Protein AF-A0A5R8PI02-F1 (afdb_monomer_lite)

Foldseek 3Di:
DDQDDDPCLVVLVVQLVVLVVQLVVQAQDDDDDDDGDDRDPSNVVSVVSNQQSQLCLLVVLCVSCPPPPARDQVSCVSSVHHRVRSVVSNCCCPPNDPVSVCSRNNDCVVPDD

Organism: NCBI:txid135487

Sequence (113 aa):
MTFPVDPREPLVMKRIARARAAFDGSKPTYIGGGRRSDPSEAFQRAQDELHAAEQARNRLLVDLVGDADVVPLELAKRLGLTGRMAVHVIETARSGTRLMREHVLGSDSDSSP

Structure (mmCIF, N/CA/C/O backbone):
data_AF-A0A5R8PI02-F1
#
_entry.id   AF-A0A5R8PI02-F1
#
loop_
_atom_site.group_PDB
_atom_site.id
_atom_site.type_symbol
_atom_site.label_atom_id
_atom_site.label_alt_id
_atom_site.label_comp_id
_atom_site.label_asym_id
_atom_site.label_entity_id
_atom_site.label_seq_id
_atom_site.pdbx_PDB_ins_code
_atom_site.Cartn_x
_atom_site.Cartn_y
_atom_site.Cartn_z
_atom_site.occupancy
_atom_site.B_iso_or_equiv
_atom_site.auth_seq_id
_atom_site.auth_comp_id
_atom_site.auth_asym_id
_atom_site.auth_atom_id
_atom_site.pdbx_PDB_model_num
ATOM 1 N N . MET A 1 1 ? -14.984 -14.561 12.737 1.00 53.31 1 MET A N 1
ATOM 2 C CA . MET A 1 1 ? -15.566 -13.416 12.005 1.00 53.31 1 MET A CA 1
ATOM 3 C C . MET A 1 1 ? -14.892 -13.338 10.648 1.00 53.31 1 MET A C 1
ATOM 5 O O . MET A 1 1 ? -13.673 -13.229 10.609 1.00 53.31 1 MET A O 1
ATOM 9 N N . THR A 1 2 ? -15.646 -13.466 9.558 1.00 63.94 2 THR A N 1
ATOM 10 C CA . THR A 1 2 ? -15.115 -13.327 8.193 1.00 63.94 2 THR A CA 1
ATOM 11 C C . THR A 1 2 ? -15.197 -11.856 7.803 1.00 63.94 2 THR A C 1
ATOM 13 O O . THR A 1 2 ? -16.290 -11.298 7.793 1.00 63.94 2 THR A O 1
ATOM 16 N N . PHE A 1 3 ? -14.057 -11.219 7.527 1.00 71.19 3 PHE A N 1
ATOM 17 C CA . PHE A 1 3 ? -14.042 -9.841 7.036 1.00 71.19 3 PHE A CA 1
ATOM 18 C C . PHE A 1 3 ? -14.566 -9.817 5.593 1.00 71.19 3 PHE A C 1
ATOM 20 O O . PHE A 1 3 ? -14.072 -10.610 4.776 1.00 71.19 3 PHE A O 1
ATOM 27 N N . PRO A 1 4 ? -15.542 -8.951 5.261 1.00 82.62 4 PRO A N 1
ATOM 28 C CA . PRO A 1 4 ? -16.087 -8.879 3.911 1.00 82.62 4 PRO A CA 1
ATOM 29 C C . PRO A 1 4 ? -14.975 -8.567 2.905 1.00 82.62 4 PRO A C 1
ATOM 31 O O . PRO A 1 4 ? -13.965 -7.953 3.253 1.00 82.62 4 PRO A O 1
ATOM 34 N N . VAL A 1 5 ? -15.123 -9.062 1.678 1.00 85.81 5 VAL A N 1
ATOM 35 C CA . VAL A 1 5 ? -14.195 -8.754 0.582 1.00 85.81 5 VAL A CA 1
ATOM 36 C C . VAL A 1 5 ? -14.594 -7.404 0.006 1.00 85.81 5 VAL A C 1
ATOM 38 O O . VAL A 1 5 ? -15.721 -7.252 -0.463 1.00 85.81 5 VAL A O 1
ATOM 41 N N . ASP A 1 6 ? -13.685 -6.435 0.043 1.00 91.62 6 ASP A N 1
ATOM 42 C CA . ASP A 1 6 ? -13.915 -5.129 -0.571 1.00 91.62 6 ASP A CA 1
ATOM 43 C C . ASP A 1 6 ? -13.591 -5.191 -2.079 1.00 91.62 6 ASP A C 1
ATOM 45 O O . ASP A 1 6 ? -12.553 -5.739 -2.472 1.00 91.62 6 ASP A O 1
ATOM 49 N N . PRO A 1 7 ? -14.449 -4.642 -2.961 1.00 92.56 7 PRO A N 1
ATOM 50 C CA . PRO A 1 7 ? -14.236 -4.673 -4.411 1.00 92.56 7 PRO A CA 1
ATOM 51 C C . PRO A 1 7 ? -12.961 -3.944 -4.872 1.00 92.56 7 PRO A C 1
ATOM 53 O O . PRO A 1 7 ? -12.486 -4.183 -5.985 1.00 92.56 7 PRO A O 1
ATOM 56 N N . ARG A 1 8 ? -12.379 -3.076 -4.037 1.00 93.38 8 ARG A N 1
ATOM 57 C CA . ARG A 1 8 ? -11.115 -2.373 -4.296 1.00 93.38 8 ARG A CA 1
ATOM 58 C C . ARG A 1 8 ? -9.891 -3.272 -4.105 1.00 93.38 8 ARG A C 1
ATOM 60 O O . ARG A 1 8 ? -8.869 -3.015 -4.742 1.00 93.38 8 ARG A O 1
ATOM 67 N N . GLU A 1 9 ? -9.983 -4.336 -3.298 1.00 92.81 9 GLU A N 1
ATOM 68 C CA . GLU A 1 9 ? -8.880 -5.282 -3.048 1.00 92.81 9 GLU A CA 1
ATOM 69 C C . GLU A 1 9 ? -8.245 -5.813 -4.350 1.00 92.81 9 GLU A C 1
ATOM 71 O O . GLU A 1 9 ? -7.044 -5.607 -4.551 1.00 92.81 9 GLU A O 1
ATOM 76 N N . PRO A 1 10 ? -8.993 -6.427 -5.294 1.00 93.69 10 PRO A N 1
ATOM 77 C CA . PRO A 1 10 ? -8.401 -6.952 -6.525 1.00 93.69 10 PRO A CA 1
ATOM 78 C C . PRO A 1 10 ? -7.788 -5.865 -7.418 1.00 93.69 10 PRO A C 1
ATOM 80 O O . PRO A 1 10 ? -6.804 -6.131 -8.110 1.00 93.69 10 PRO A O 1
ATOM 83 N N . LEU A 1 11 ? -8.326 -4.641 -7.408 1.00 93.81 11 LEU A N 1
ATOM 84 C CA . LEU A 1 11 ? -7.805 -3.529 -8.212 1.00 93.81 11 LEU A CA 1
ATOM 85 C C . LEU A 1 11 ? -6.424 -3.090 -7.718 1.00 93.81 11 LEU A C 1
ATOM 87 O O . LEU A 1 11 ? -5.488 -2.950 -8.511 1.00 93.81 11 LEU A O 1
ATOM 91 N N . VAL A 1 12 ? -6.285 -2.930 -6.402 1.00 94.62 12 VAL A N 1
ATOM 92 C CA . VAL A 1 12 ? -5.015 -2.581 -5.761 1.00 94.62 12 VAL A CA 1
ATOM 93 C C . VAL A 1 12 ? -3.993 -3.698 -5.947 1.00 94.62 12 VAL A C 1
ATOM 95 O O . VAL A 1 12 ? -2.857 -3.434 -6.343 1.00 94.62 12 VAL A O 1
ATOM 98 N N . MET A 1 13 ? -4.395 -4.954 -5.749 1.00 96.00 13 MET A N 1
ATOM 99 C CA . MET A 1 13 ? -3.488 -6.090 -5.916 1.00 96.00 13 MET A CA 1
ATOM 100 C C . MET A 1 13 ? -3.028 -6.253 -7.367 1.00 96.00 13 MET A C 1
ATOM 102 O O . MET A 1 13 ? -1.849 -6.515 -7.611 1.00 96.00 13 MET A O 1
ATOM 106 N N . LYS A 1 14 ? -3.905 -6.005 -8.349 1.00 95.56 14 LYS A N 1
ATOM 107 C CA . LYS A 1 14 ? -3.525 -5.965 -9.768 1.00 95.56 14 LYS A CA 1
ATOM 108 C C . LYS A 1 14 ? -2.513 -4.852 -10.054 1.00 95.56 14 LYS A C 1
ATOM 110 O O . LYS A 1 14 ? -1.559 -5.077 -10.801 1.00 95.56 14 LYS A O 1
ATOM 115 N N . ARG A 1 15 ? -2.692 -3.667 -9.459 1.00 95.06 15 ARG A N 1
ATOM 116 C CA . ARG A 1 15 ? -1.745 -2.547 -9.590 1.00 95.06 15 ARG A CA 1
ATOM 117 C C . ARG A 1 15 ? -0.378 -2.900 -9.002 1.00 95.06 15 ARG A C 1
ATOM 119 O O . ARG A 1 15 ? 0.622 -2.698 -9.685 1.00 95.06 15 ARG A O 1
ATOM 126 N N . ILE A 1 16 ? -0.335 -3.486 -7.802 1.00 96.06 16 ILE A N 1
ATOM 127 C CA . ILE A 1 16 ? 0.911 -3.960 -7.177 1.00 96.06 16 ILE A CA 1
ATOM 128 C C . ILE A 1 16 ? 1.594 -5.003 -8.057 1.00 96.06 16 ILE A C 1
ATOM 130 O O . ILE A 1 16 ? 2.784 -4.881 -8.319 1.00 96.06 16 ILE A O 1
ATOM 134 N N . ALA A 1 17 ? 0.858 -6.003 -8.548 1.00 95.88 17 ALA A N 1
ATOM 135 C CA . ALA A 1 17 ? 1.429 -7.051 -9.391 1.00 95.88 17 ALA A CA 1
ATOM 136 C C . ALA A 1 17 ? 2.066 -6.478 -10.669 1.00 95.88 17 ALA A C 1
ATOM 138 O O . ALA A 1 17 ? 3.179 -6.858 -11.030 1.00 95.88 17 ALA A O 1
ATOM 139 N N . ARG A 1 18 ? 1.398 -5.515 -11.320 1.00 95.12 18 ARG A N 1
ATOM 140 C CA . ARG A 1 18 ? 1.936 -4.821 -12.496 1.00 95.12 18 ARG A CA 1
ATOM 141 C C . ARG A 1 18 ? 3.192 -4.014 -12.161 1.00 95.12 18 ARG A C 1
ATOM 143 O O . ARG A 1 18 ? 4.182 -4.135 -12.877 1.00 95.12 18 ARG A O 1
ATOM 150 N N . ALA A 1 19 ? 3.159 -3.218 -11.093 1.00 93.62 19 ALA A N 1
ATOM 151 C CA . ALA A 1 19 ? 4.293 -2.390 -10.686 1.00 93.62 19 ALA A CA 1
ATOM 152 C C . ALA A 1 19 ? 5.499 -3.246 -10.264 1.00 93.62 19 ALA A C 1
ATOM 154 O O . ALA A 1 19 ? 6.631 -2.959 -10.635 1.00 93.62 19 ALA A O 1
ATOM 155 N N . ARG A 1 20 ? 5.253 -4.365 -9.574 1.00 93.69 20 ARG A N 1
ATOM 156 C CA . ARG A 1 20 ? 6.269 -5.360 -9.210 1.00 93.69 20 ARG A CA 1
ATOM 157 C C . ARG A 1 20 ? 6.929 -5.960 -10.450 1.00 93.69 20 ARG A C 1
ATOM 159 O O . ARG A 1 20 ? 8.150 -6.006 -10.516 1.00 93.69 20 ARG A O 1
ATOM 166 N N . ALA A 1 21 ? 6.135 -6.365 -11.442 1.00 92.81 21 ALA A N 1
ATOM 167 C CA . ALA A 1 21 ? 6.652 -6.904 -12.697 1.00 92.81 21 ALA A CA 1
ATOM 168 C C . ALA A 1 21 ? 7.489 -5.871 -13.472 1.00 92.81 21 ALA A C 1
ATOM 170 O O . ALA A 1 21 ? 8.550 -6.212 -13.992 1.00 92.81 21 ALA A O 1
ATOM 171 N N . ALA A 1 22 ? 7.050 -4.608 -13.512 1.00 90.69 22 ALA A N 1
ATOM 172 C CA . ALA A 1 22 ? 7.814 -3.516 -14.115 1.00 90.69 22 ALA A CA 1
ATOM 173 C C . ALA A 1 22 ? 9.136 -3.269 -13.370 1.00 90.69 22 ALA A C 1
ATOM 175 O O . ALA A 1 22 ? 10.190 -3.185 -13.998 1.00 90.69 22 ALA A O 1
ATOM 176 N N . PHE A 1 23 ? 9.098 -3.231 -12.035 1.00 90.88 23 PHE A N 1
ATOM 177 C CA . PHE A 1 23 ? 10.284 -3.085 -11.195 1.00 90.88 23 PHE A CA 1
ATOM 178 C C . PHE A 1 23 ? 11.277 -4.223 -11.422 1.00 90.88 23 PHE A C 1
ATOM 180 O O . PHE A 1 23 ? 12.451 -3.972 -11.692 1.00 90.88 23 PHE A O 1
ATOM 187 N N . ASP A 1 24 ? 10.810 -5.470 -11.392 1.00 88.62 24 ASP A N 1
ATOM 188 C CA . ASP A 1 24 ? 11.649 -6.642 -11.626 1.00 88.62 24 ASP A CA 1
ATOM 189 C C . ASP A 1 24 ? 12.250 -6.648 -13.040 1.00 88.62 24 ASP A C 1
ATOM 191 O O . ASP A 1 24 ? 13.434 -6.947 -13.186 1.00 88.62 24 ASP A O 1
ATOM 195 N N . GLY A 1 25 ? 11.483 -6.249 -14.061 1.00 86.88 25 GLY A N 1
ATOM 196 C CA . GLY A 1 25 ? 11.967 -6.118 -15.439 1.00 86.88 25 GLY A CA 1
ATOM 197 C C . GLY A 1 25 ? 12.918 -4.938 -15.671 1.00 86.88 25 GLY A C 1
ATOM 198 O O . GLY A 1 25 ? 13.706 -4.965 -16.611 1.00 86.88 25 GLY A O 1
ATOM 199 N N . SER A 1 26 ? 12.877 -3.915 -14.814 1.00 84.44 26 SER A N 1
ATOM 200 C CA . SER A 1 26 ? 13.753 -2.737 -14.890 1.00 84.44 26 SER A CA 1
ATOM 201 C C . SER A 1 26 ? 15.109 -2.923 -14.199 1.00 84.44 26 SER A C 1
ATOM 203 O O . SER A 1 26 ? 15.978 -2.053 -14.298 1.00 84.44 26 SER A O 1
ATOM 205 N N . LYS A 1 27 ? 15.299 -4.034 -13.470 1.00 80.81 27 LYS A N 1
ATOM 206 C CA . LYS A 1 27 ? 16.538 -4.308 -12.735 1.00 80.81 27 LYS A CA 1
ATOM 207 C C . LYS A 1 27 ? 17.731 -4.352 -13.697 1.00 80.81 27 LYS A C 1
ATOM 209 O O . LYS A 1 27 ? 17.648 -5.019 -14.727 1.00 80.81 27 LYS A O 1
ATOM 214 N N . PRO A 1 28 ? 18.864 -3.710 -13.354 1.00 68.81 28 PRO A N 1
ATOM 215 C CA . PRO A 1 28 ? 20.069 -3.795 -14.167 1.00 68.81 28 PRO A CA 1
ATOM 216 C C . PRO A 1 28 ? 20.500 -5.257 -14.314 1.00 68.81 28 PRO A C 1
ATOM 218 O O . PRO A 1 28 ? 20.766 -5.937 -13.320 1.00 68.81 28 PRO A O 1
ATOM 221 N N . THR A 1 29 ? 20.579 -5.753 -15.544 1.00 66.38 29 THR A N 1
ATOM 222 C CA . THR A 1 29 ? 21.174 -7.060 -15.827 1.00 66.38 29 THR A CA 1
ATOM 223 C C . THR A 1 29 ? 22.691 -6.927 -15.811 1.00 66.38 29 THR A C 1
ATOM 225 O O . THR A 1 29 ? 23.251 -6.100 -16.528 1.00 66.38 29 THR A O 1
ATOM 228 N N . TYR A 1 30 ? 23.368 -7.742 -15.001 1.00 58.19 30 TYR A N 1
ATOM 229 C CA . TYR A 1 30 ? 24.828 -7.821 -15.006 1.00 58.19 30 TYR A CA 1
ATOM 230 C C . TYR A 1 30 ? 25.304 -8.399 -16.344 1.00 58.19 30 TYR A C 1
ATOM 232 O O . TYR A 1 30 ? 25.141 -9.590 -16.597 1.00 58.19 30 TYR A O 1
ATOM 240 N N . ILE A 1 31 ? 25.917 -7.572 -17.191 1.00 55.78 31 ILE A N 1
ATOM 241 C CA . ILE A 1 31 ? 26.641 -8.036 -18.377 1.00 55.78 31 ILE A CA 1
ATOM 242 C C . ILE A 1 31 ? 28.125 -8.074 -18.001 1.00 55.78 31 ILE A C 1
ATOM 244 O O . ILE A 1 31 ? 28.749 -7.031 -17.876 1.00 55.78 31 ILE A O 1
ATOM 248 N N . GLY A 1 32 ? 28.664 -9.274 -17.759 1.00 48.03 32 GLY A N 1
ATOM 249 C CA . GLY A 1 32 ? 30.107 -9.554 -17.706 1.00 48.03 32 GLY A CA 1
ATOM 250 C C . GLY A 1 32 ? 30.971 -8.678 -16.780 1.00 48.03 32 GLY A C 1
ATOM 251 O O . GLY A 1 32 ? 31.541 -7.683 -17.202 1.00 48.03 32 GLY A O 1
ATOM 252 N N . GLY A 1 33 ? 31.194 -9.126 -15.541 1.00 56.75 33 GLY A N 1
ATOM 253 C CA . GLY A 1 33 ? 32.475 -8.905 -14.850 1.00 56.75 33 GLY A CA 1
ATOM 254 C C . GLY A 1 33 ? 32.856 -7.501 -14.354 1.00 56.75 33 GLY A C 1
ATOM 255 O O . GLY A 1 33 ? 33.963 -7.362 -13.843 1.00 56.75 33 GLY A O 1
ATOM 256 N N . GLY A 1 34 ? 32.011 -6.468 -14.416 1.00 61.38 34 GLY A N 1
ATOM 257 C CA . GLY A 1 34 ? 32.395 -5.192 -13.801 1.00 61.38 34 GLY A CA 1
ATOM 258 C C . GLY A 1 34 ? 31.390 -4.057 -13.946 1.00 61.38 34 GLY A C 1
ATOM 259 O O . GLY A 1 34 ? 31.011 -3.701 -15.050 1.00 61.38 34 GLY A O 1
ATOM 260 N N . ARG A 1 35 ? 31.054 -3.454 -12.796 1.00 52.94 35 ARG A N 1
ATOM 261 C CA . ARG A 1 35 ? 30.152 -2.309 -12.556 1.00 52.94 35 ARG A CA 1
ATOM 262 C C . ARG A 1 35 ? 28.663 -2.538 -12.852 1.00 52.94 35 ARG A C 1
ATOM 264 O O . ARG A 1 35 ? 28.229 -2.729 -13.980 1.00 52.94 35 ARG A O 1
ATOM 271 N N . ARG A 1 36 ? 27.869 -2.426 -11.779 1.00 55.38 36 ARG A N 1
ATOM 272 C CA . ARG A 1 36 ? 26.422 -2.193 -11.835 1.00 55.38 36 ARG A CA 1
ATOM 273 C C . ARG A 1 36 ? 26.212 -0.878 -12.590 1.00 55.38 36 ARG A C 1
ATOM 275 O O . ARG A 1 36 ? 26.801 0.126 -12.200 1.00 55.38 36 ARG A O 1
ATOM 282 N N . SER A 1 37 ? 25.432 -0.894 -13.667 1.00 56.34 37 SER A N 1
ATOM 283 C CA . SER A 1 37 ? 24.947 0.339 -14.292 1.00 56.34 37 SER A CA 1
ATOM 284 C C . SER A 1 37 ? 24.227 1.159 -13.220 1.00 56.34 37 SER A C 1
ATOM 286 O O . SER A 1 37 ? 23.492 0.566 -12.420 1.00 56.34 37 SER A O 1
ATOM 288 N N . ASP A 1 38 ? 24.435 2.478 -13.178 1.00 59.69 38 ASP A N 1
ATOM 289 C CA . ASP A 1 38 ? 23.620 3.348 -12.324 1.00 59.69 38 ASP A CA 1
ATOM 290 C C . ASP A 1 38 ? 22.133 3.030 -12.548 1.00 59.69 38 ASP A C 1
ATOM 292 O O . ASP A 1 38 ? 21.758 2.664 -13.673 1.00 59.69 38 ASP A O 1
ATOM 296 N N . PRO A 1 39 ? 21.290 3.076 -11.496 1.00 62.22 39 PRO A N 1
ATOM 297 C CA . PRO A 1 39 ? 19.872 2.800 -11.653 1.00 62.22 39 PRO A CA 1
ATOM 298 C C . PRO A 1 39 ? 19.329 3.693 -12.766 1.00 62.22 39 PRO A C 1
ATOM 300 O O . PRO A 1 39 ? 19.389 4.918 -12.685 1.00 62.22 39 PRO A O 1
ATOM 303 N N . SER A 1 40 ? 18.865 3.064 -13.846 1.00 75.25 40 SER A N 1
ATOM 304 C CA . SER A 1 40 ? 18.335 3.794 -14.989 1.00 75.25 40 SER A CA 1
ATOM 305 C C . SER A 1 40 ? 17.113 4.600 -14.548 1.00 75.25 40 SER A C 1
ATOM 307 O O . SER A 1 40 ? 16.405 4.217 -13.615 1.00 75.25 40 SER A O 1
ATOM 309 N N . GLU A 1 41 ? 16.794 5.681 -15.256 1.00 83.44 41 GLU A N 1
ATOM 310 C CA . GLU A 1 41 ? 15.541 6.417 -15.030 1.00 83.44 41 GLU A CA 1
ATOM 311 C C . GLU A 1 41 ? 14.305 5.501 -15.118 1.00 83.44 41 GLU A C 1
ATOM 313 O O . GLU A 1 41 ? 13.264 5.786 -14.5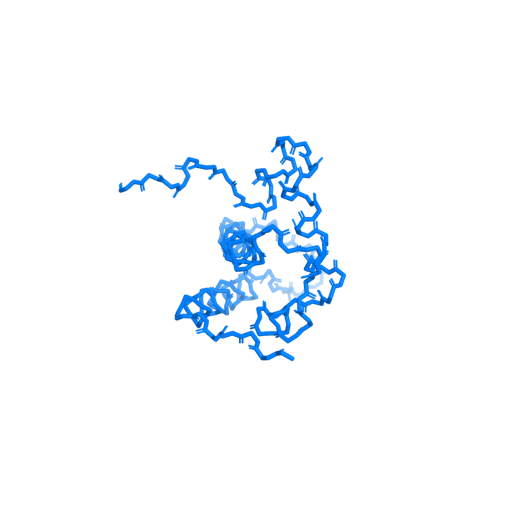32 1.00 83.44 41 GLU A O 1
ATOM 318 N N . ALA A 1 42 ? 1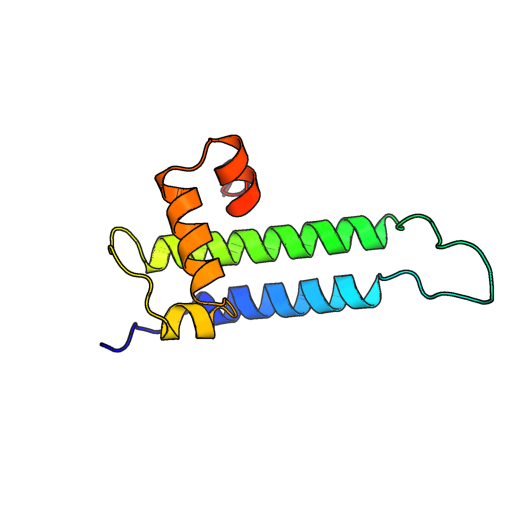4.393 4.390 -15.857 1.00 83.69 42 ALA A N 1
ATOM 319 C CA . ALA A 1 42 ? 13.349 3.370 -15.899 1.00 83.69 42 ALA A CA 1
ATOM 320 C C . ALA A 1 42 ? 13.252 2.575 -14.585 1.00 83.69 42 ALA A C 1
ATOM 322 O O . ALA A 1 42 ? 12.144 2.310 -14.127 1.00 83.69 42 ALA A O 1
ATOM 323 N N . PHE A 1 43 ? 14.385 2.235 -13.961 1.00 87.50 43 PHE A N 1
ATOM 324 C CA . PHE A 1 43 ? 14.415 1.574 -12.655 1.00 87.50 43 PHE A CA 1
ATOM 325 C C . PHE A 1 43 ? 13.862 2.475 -11.552 1.00 87.50 43 PHE A C 1
ATOM 327 O O . PHE A 1 43 ? 13.017 2.031 -10.778 1.00 87.50 43 PHE A O 1
ATOM 334 N N . GLN A 1 44 ? 14.285 3.744 -11.514 1.00 88.81 44 GLN A N 1
ATOM 335 C CA . GLN A 1 44 ? 13.783 4.697 -10.523 1.00 88.81 44 GLN A CA 1
ATOM 336 C C . GLN A 1 44 ? 12.267 4.881 -10.658 1.00 88.81 44 GLN A C 1
ATOM 338 O O . GLN A 1 44 ? 11.543 4.715 -9.682 1.00 88.81 44 GLN A O 1
ATOM 343 N N . ARG A 1 45 ? 11.765 5.096 -11.882 1.00 88.88 45 ARG A N 1
ATOM 344 C CA . ARG A 1 45 ? 10.317 5.194 -12.130 1.00 88.88 45 ARG A CA 1
ATOM 345 C C . ARG A 1 45 ? 9.562 3.942 -11.696 1.00 88.88 45 ARG A C 1
ATOM 347 O O . ARG A 1 45 ? 8.530 4.051 -11.045 1.00 88.88 45 ARG A O 1
ATOM 354 N N . ALA A 1 46 ? 10.073 2.754 -12.015 1.00 92.06 46 ALA A N 1
ATOM 355 C CA . ALA A 1 46 ? 9.422 1.509 -11.622 1.00 92.06 46 ALA A CA 1
ATOM 356 C C . ALA A 1 46 ? 9.438 1.293 -10.096 1.00 92.06 46 ALA A C 1
ATOM 358 O O . ALA A 1 46 ? 8.490 0.737 -9.538 1.00 92.06 46 ALA A O 1
ATOM 359 N N . GLN A 1 47 ? 10.492 1.749 -9.412 1.00 92.94 47 GLN A N 1
ATOM 360 C CA . GLN A 1 47 ? 10.568 1.752 -7.953 1.00 92.94 47 GLN A CA 1
ATOM 361 C C . GLN A 1 47 ? 9.521 2.693 -7.344 1.00 92.94 47 GLN A C 1
ATOM 363 O O . GLN A 1 47 ? 8.803 2.287 -6.429 1.00 92.94 47 GLN A O 1
ATOM 368 N N . ASP A 1 48 ? 9.398 3.909 -7.876 1.00 93.75 48 ASP A N 1
ATOM 369 C CA . ASP A 1 48 ? 8.430 4.905 -7.412 1.00 93.75 48 ASP A CA 1
ATOM 370 C C . ASP A 1 48 ? 6.986 4.429 -7.652 1.00 93.75 48 ASP A C 1
ATOM 372 O O . ASP A 1 48 ? 6.136 4.521 -6.765 1.00 93.75 48 ASP A O 1
ATOM 376 N N . GLU A 1 49 ? 6.709 3.823 -8.812 1.00 94.19 49 GLU A N 1
ATOM 377 C CA . GLU A 1 49 ? 5.406 3.225 -9.130 1.00 94.19 49 GLU A CA 1
ATOM 378 C C . GLU A 1 49 ? 5.037 2.075 -8.184 1.00 94.19 49 GLU A C 1
ATOM 380 O O . GLU A 1 49 ? 3.880 1.964 -7.761 1.00 94.19 49 GLU A O 1
ATOM 385 N N . LEU A 1 50 ? 6.005 1.216 -7.846 1.00 96.06 50 LEU A N 1
ATOM 386 C CA . LEU A 1 50 ? 5.802 0.137 -6.883 1.00 96.06 50 LEU A CA 1
ATOM 387 C C . LEU A 1 50 ? 5.507 0.702 -5.494 1.00 96.06 50 LEU A C 1
ATOM 389 O O . LEU A 1 50 ? 4.547 0.267 -4.857 1.00 96.06 50 LEU A O 1
ATOM 393 N N . HIS A 1 51 ? 6.269 1.704 -5.059 1.00 95.94 51 HIS A N 1
ATOM 394 C CA . HIS A 1 51 ? 6.053 2.354 -3.773 1.00 95.94 51 HIS A CA 1
ATOM 395 C C . HIS A 1 51 ? 4.667 3.014 -3.694 1.00 95.94 51 HIS A C 1
ATOM 397 O O . HIS A 1 51 ? 3.928 2.784 -2.737 1.00 95.94 51 HIS A O 1
ATOM 403 N N . ALA A 1 52 ? 4.245 3.731 -4.739 1.00 95.25 52 ALA A N 1
ATOM 404 C CA . ALA A 1 52 ? 2.910 4.326 -4.819 1.00 95.25 52 ALA A CA 1
ATOM 405 C C . ALA A 1 52 ? 1.786 3.269 -4.801 1.00 95.25 52 ALA A C 1
ATOM 407 O O . ALA A 1 52 ? 0.724 3.474 -4.204 1.00 95.25 52 ALA A O 1
ATOM 408 N N . ALA A 1 53 ? 1.996 2.110 -5.436 1.00 95.81 53 ALA A N 1
ATOM 409 C CA . ALA A 1 53 ? 1.042 1.003 -5.385 1.00 95.81 53 ALA A CA 1
ATOM 410 C C . ALA A 1 53 ? 0.937 0.392 -3.974 1.00 95.81 53 ALA A C 1
ATOM 412 O O . ALA A 1 53 ? -0.162 0.060 -3.522 1.00 95.81 53 ALA A O 1
ATOM 413 N N . GLU A 1 54 ? 2.057 0.274 -3.258 1.00 96.94 54 GLU A N 1
ATOM 414 C CA . GLU A 1 54 ? 2.082 -0.183 -1.866 1.00 96.94 54 GLU A CA 1
ATOM 415 C C . GLU A 1 54 ? 1.411 0.815 -0.916 1.00 96.94 54 GLU A C 1
ATOM 417 O O . GLU A 1 54 ? 0.635 0.394 -0.058 1.00 96.94 54 GLU A O 1
ATOM 422 N N . GLN A 1 55 ? 1.628 2.119 -1.106 1.00 97.44 55 GLN A N 1
ATOM 423 C CA . GLN A 1 55 ? 0.928 3.177 -0.371 1.00 97.44 55 GLN A CA 1
ATOM 424 C C . GLN A 1 55 ? -0.591 3.088 -0.575 1.00 97.44 55 GLN A C 1
ATOM 426 O O . GLN A 1 55 ? -1.349 3.132 0.393 1.00 97.44 55 GLN A O 1
ATOM 431 N N . ALA A 1 56 ? -1.056 2.859 -1.810 1.00 96.56 56 ALA A N 1
ATOM 432 C CA . ALA A 1 56 ? -2.479 2.668 -2.095 1.00 96.56 56 ALA A CA 1
ATOM 433 C C . ALA A 1 56 ? -3.078 1.451 -1.364 1.00 96.56 56 ALA A C 1
ATOM 435 O O . ALA A 1 56 ? -4.188 1.533 -0.837 1.00 96.56 56 ALA A O 1
ATOM 436 N N . ARG A 1 57 ? -2.338 0.337 -1.274 1.00 97.25 57 ARG A N 1
ATOM 437 C CA . ARG A 1 57 ? -2.732 -0.819 -0.448 1.00 97.25 57 ARG A CA 1
ATOM 438 C C . ARG A 1 57 ? -2.766 -0.483 1.031 1.00 97.25 57 ARG A C 1
ATOM 440 O O . ARG A 1 57 ? -3.689 -0.907 1.719 1.00 97.25 57 ARG A O 1
ATOM 447 N N . ASN A 1 58 ? -1.775 0.245 1.524 1.00 97.38 58 ASN A N 1
ATOM 448 C CA . ASN A 1 58 ? -1.709 0.619 2.929 1.00 97.38 58 ASN A CA 1
ATOM 449 C C . ASN A 1 58 ? -2.890 1.526 3.312 1.00 97.38 58 ASN A C 1
ATOM 451 O O . ASN A 1 58 ? -3.506 1.293 4.347 1.00 97.38 58 ASN A O 1
ATOM 455 N N . ARG A 1 59 ? -3.278 2.474 2.446 1.00 96.25 59 ARG A N 1
ATOM 456 C CA . ARG A 1 59 ? -4.506 3.271 2.609 1.00 96.25 59 ARG A CA 1
ATOM 457 C C . ARG A 1 59 ? -5.757 2.397 2.648 1.00 96.25 59 ARG A C 1
ATOM 459 O O . ARG A 1 59 ? -6.539 2.514 3.578 1.00 96.25 59 ARG A O 1
ATOM 466 N N . LEU A 1 60 ? -5.898 1.452 1.712 1.00 95.62 60 LEU A N 1
ATOM 467 C CA . LEU A 1 60 ? -7.030 0.517 1.720 1.00 95.62 60 LEU A CA 1
ATOM 468 C C . LEU A 1 60 ? -7.084 -0.317 3.011 1.00 95.62 60 LEU A C 1
ATOM 470 O O . LEU A 1 60 ? -8.163 -0.545 3.545 1.00 95.62 60 LEU A O 1
ATOM 474 N N . LEU A 1 61 ? -5.937 -0.762 3.534 1.00 95.81 61 LEU A N 1
ATOM 475 C CA . LEU A 1 61 ? -5.891 -1.458 4.821 1.00 95.81 61 LEU A CA 1
ATOM 476 C C . LEU A 1 61 ? -6.419 -0.564 5.952 1.00 95.81 61 LEU A C 1
ATOM 478 O O . LEU A 1 61 ? -7.225 -1.034 6.751 1.00 95.81 61 LEU A O 1
ATOM 482 N N . VAL A 1 62 ? -5.973 0.693 6.019 1.00 95.50 62 VAL A N 1
ATOM 483 C CA . VAL A 1 62 ? -6.430 1.662 7.029 1.00 95.50 62 VAL A CA 1
ATOM 484 C C . VAL A 1 62 ? -7.935 1.896 6.909 1.00 95.50 62 VAL A C 1
ATOM 486 O O . VAL A 1 62 ? -8.628 1.783 7.915 1.00 95.50 62 VAL A O 1
ATOM 489 N N . ASP A 1 63 ? -8.449 2.119 5.698 1.00 94.44 63 ASP A N 1
ATOM 490 C CA . ASP A 1 63 ? -9.883 2.302 5.439 1.00 94.44 63 ASP A CA 1
ATOM 491 C C . ASP A 1 63 ? -10.718 1.105 5.917 1.00 94.44 63 ASP A C 1
ATOM 493 O O . ASP A 1 63 ? -11.792 1.276 6.488 1.00 94.44 63 ASP A O 1
ATOM 497 N N . LEU A 1 64 ? -10.243 -0.118 5.656 1.00 93.75 64 LEU A N 1
ATOM 498 C CA . LEU A 1 64 ? -10.972 -1.347 5.979 1.00 93.75 64 LEU A CA 1
ATOM 499 C C . LEU A 1 64 ? -10.921 -1.700 7.464 1.00 93.75 64 LEU A C 1
ATOM 501 O O . LEU A 1 64 ? -11.884 -2.252 7.991 1.00 93.75 64 LEU A O 1
ATOM 505 N N . VAL A 1 65 ? -9.799 -1.428 8.130 1.00 93.06 65 VAL A N 1
ATOM 506 C CA . VAL A 1 65 ? -9.649 -1.658 9.573 1.00 93.06 65 VAL A CA 1
ATOM 507 C C . VAL A 1 65 ? -10.371 -0.568 10.369 1.00 93.06 65 VAL A C 1
ATOM 509 O O . VAL A 1 65 ? -10.970 -0.867 11.402 1.00 93.0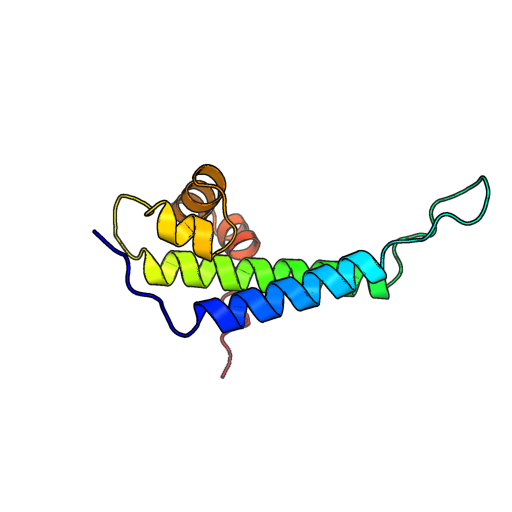6 65 VAL A O 1
ATOM 512 N N . GLY A 1 66 ? -10.327 0.680 9.895 1.00 90.12 66 GLY A N 1
ATOM 513 C CA . GLY A 1 66 ? -10.874 1.841 10.587 1.00 90.12 66 GLY A CA 1
ATOM 514 C C . GLY A 1 66 ? -10.345 1.956 12.020 1.00 90.12 66 GLY A C 1
ATOM 515 O O . GLY A 1 66 ? -9.140 1.848 12.286 1.00 90.12 66 GLY A O 1
ATOM 516 N N . ASP A 1 67 ? -11.272 2.113 12.960 1.00 87.06 67 ASP A N 1
ATOM 517 C CA . ASP A 1 67 ? -10.978 2.263 14.388 1.00 87.06 67 ASP A CA 1
ATOM 518 C C . ASP A 1 67 ? -10.825 0.928 15.132 1.00 87.06 67 ASP A C 1
ATOM 520 O O . ASP A 1 67 ? -10.649 0.917 16.346 1.00 87.06 67 ASP A O 1
ATOM 524 N N . ALA A 1 68 ? -10.872 -0.216 14.440 1.00 85.31 68 ALA A N 1
ATOM 525 C CA . ALA A 1 68 ? -10.760 -1.511 15.104 1.00 85.31 68 ALA A CA 1
ATOM 526 C C . ALA A 1 68 ? -9.396 -1.679 15.798 1.00 85.31 68 ALA A C 1
ATOM 528 O O . ALA A 1 68 ? -8.344 -1.402 15.220 1.00 85.31 68 ALA A O 1
ATOM 529 N N . ASP A 1 69 ? -9.390 -2.202 17.024 1.00 80.12 69 ASP A N 1
ATOM 530 C CA . ASP A 1 69 ? -8.156 -2.397 17.802 1.00 80.12 69 ASP A CA 1
ATOM 531 C C . ASP A 1 69 ? -7.231 -3.478 17.227 1.00 80.12 69 ASP A C 1
ATOM 533 O O . ASP A 1 69 ? -6.040 -3.518 17.529 1.00 80.12 69 ASP A O 1
ATOM 537 N N . VAL A 1 70 ? -7.770 -4.366 16.389 1.00 86.81 70 VAL A N 1
ATOM 538 C CA . VAL A 1 70 ? -7.058 -5.528 15.858 1.00 86.81 70 VAL A CA 1
ATOM 539 C C . VAL A 1 70 ? -7.145 -5.593 14.343 1.00 86.81 70 VAL A C 1
ATOM 541 O O . VAL A 1 70 ? -8.205 -5.394 13.752 1.00 86.81 70 VAL A O 1
ATOM 544 N N . VAL A 1 71 ? -6.027 -5.951 13.709 1.00 88.81 71 VAL A N 1
ATOM 545 C CA . VAL A 1 71 ? -5.985 -6.226 12.272 1.00 88.81 71 VAL A CA 1
ATOM 546 C C . VAL A 1 71 ? -6.303 -7.704 12.025 1.00 88.81 71 VAL A C 1
ATOM 548 O O . VAL A 1 71 ? -5.547 -8.572 12.472 1.00 88.81 71 VAL A O 1
ATOM 551 N N . PRO A 1 72 ? -7.379 -8.033 11.291 1.00 90.62 72 PRO A N 1
ATOM 552 C CA . PRO A 1 72 ? -7.694 -9.415 10.952 1.00 90.62 72 PRO A CA 1
ATOM 553 C C . PRO A 1 72 ? -6.600 -10.034 10.077 1.00 90.62 72 PRO A C 1
ATOM 555 O O . PRO A 1 72 ? -6.250 -9.498 9.024 1.00 90.62 72 PRO A O 1
ATOM 558 N N . LEU A 1 73 ? -6.105 -11.212 10.465 1.00 90.94 73 LEU A N 1
ATOM 559 C CA . LEU A 1 73 ? -5.046 -11.903 9.722 1.00 90.94 73 LEU A CA 1
ATOM 560 C C . LEU A 1 73 ? -5.455 -12.232 8.278 1.00 90.94 73 LEU A C 1
ATOM 562 O O . LEU A 1 73 ? -4.638 -12.121 7.368 1.00 90.94 73 LEU A O 1
ATOM 566 N N . GLU A 1 74 ? -6.712 -12.616 8.059 1.00 91.38 74 GLU A N 1
ATOM 567 C CA . GLU A 1 74 ? -7.211 -12.929 6.716 1.00 91.38 74 GLU A CA 1
ATOM 568 C C . GLU A 1 74 ? -7.222 -11.695 5.808 1.00 91.38 74 GLU A C 1
ATOM 570 O O . GLU A 1 74 ? -6.822 -11.794 4.652 1.00 91.38 74 GLU A O 1
ATOM 575 N N . LEU A 1 75 ? -7.568 -10.516 6.338 1.00 92.81 75 LEU A N 1
ATOM 576 C CA . LEU A 1 75 ? -7.481 -9.261 5.587 1.00 92.81 75 LEU A CA 1
ATOM 577 C C . LEU A 1 75 ? -6.027 -8.951 5.201 1.00 92.81 75 LEU A C 1
ATOM 579 O O . LEU A 1 75 ? -5.742 -8.672 4.037 1.00 92.81 75 LEU A O 1
ATOM 583 N N . ALA A 1 76 ? -5.095 -9.070 6.153 1.00 94.06 76 ALA A N 1
ATOM 584 C CA . ALA A 1 76 ? -3.672 -8.869 5.882 1.00 94.06 76 ALA A CA 1
ATOM 585 C C . ALA A 1 76 ? -3.167 -9.815 4.777 1.00 94.06 76 ALA A C 1
ATOM 587 O O . ALA A 1 76 ? -2.512 -9.367 3.836 1.00 94.06 76 ALA A O 1
ATOM 588 N N . LYS A 1 77 ? -3.537 -11.102 4.832 1.00 94.38 77 LYS A N 1
ATOM 589 C CA . LYS A 1 77 ? -3.175 -12.093 3.807 1.00 94.38 77 LYS A CA 1
ATOM 590 C C . LYS A 1 77 ? -3.719 -11.737 2.424 1.00 94.38 77 LYS A C 1
ATOM 592 O O . LYS A 1 77 ? -2.963 -11.820 1.460 1.00 94.38 77 LYS A O 1
ATOM 597 N N . ARG A 1 78 ? -4.989 -11.324 2.309 1.00 94.19 78 ARG A N 1
ATOM 598 C CA . ARG A 1 78 ? -5.584 -10.923 1.016 1.00 94.19 78 ARG A CA 1
ATOM 599 C C . ARG A 1 78 ? -4.857 -9.733 0.392 1.00 94.19 78 ARG A C 1
ATOM 601 O O . ARG A 1 78 ? -4.660 -9.703 -0.819 1.00 94.19 78 ARG A O 1
ATOM 608 N N . LEU A 1 79 ? -4.381 -8.807 1.223 1.00 95.19 79 LEU A N 1
ATOM 609 C CA . LEU A 1 79 ? -3.567 -7.668 0.797 1.00 95.19 79 LEU A CA 1
ATOM 610 C C . LEU A 1 79 ? -2.073 -8.010 0.613 1.00 95.19 79 LEU A C 1
ATOM 612 O O . LEU A 1 79 ? -1.264 -7.127 0.331 1.00 95.19 79 LEU A O 1
ATOM 616 N N . GLY A 1 80 ? -1.670 -9.276 0.760 1.00 94.81 80 GLY A N 1
ATOM 617 C CA . GLY A 1 80 ? -0.275 -9.698 0.607 1.00 94.81 80 GLY A CA 1
ATOM 618 C C . GLY A 1 80 ? 0.656 -9.169 1.705 1.00 94.81 80 GLY A C 1
ATOM 619 O O . GLY A 1 80 ? 1.850 -8.986 1.468 1.00 94.81 80 GLY A O 1
ATOM 620 N N . LEU A 1 81 ? 0.118 -8.893 2.893 1.00 95.81 81 LEU A N 1
ATOM 621 C CA . LEU A 1 81 ? 0.846 -8.407 4.059 1.00 95.8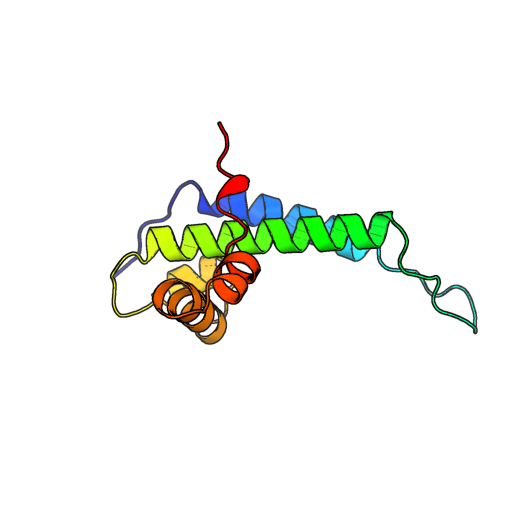1 81 LEU A CA 1
ATOM 622 C C . LEU A 1 81 ? 1.046 -9.523 5.083 1.00 95.81 81 LEU A C 1
ATOM 624 O O . LEU A 1 81 ? 0.171 -10.355 5.325 1.00 95.81 81 LEU A O 1
ATOM 628 N N . THR A 1 82 ? 2.192 -9.496 5.761 1.00 95.31 82 THR A N 1
ATOM 629 C CA . THR A 1 82 ? 2.331 -10.234 7.022 1.00 95.31 82 THR A CA 1
ATOM 630 C C . THR A 1 82 ? 1.557 -9.513 8.126 1.00 95.31 82 THR A C 1
ATOM 632 O O . THR A 1 82 ? 1.370 -8.296 8.060 1.00 95.31 82 THR A O 1
ATOM 635 N N . GLY A 1 83 ? 1.161 -10.230 9.183 1.00 92.62 83 GLY A N 1
ATOM 636 C CA . GLY A 1 83 ? 0.493 -9.605 10.333 1.00 92.62 83 GLY A CA 1
ATOM 637 C C . GLY A 1 83 ? 1.307 -8.451 10.932 1.00 92.62 83 GLY A C 1
ATOM 638 O O . GLY A 1 83 ? 0.761 -7.386 11.193 1.00 92.62 83 GLY A O 1
ATOM 639 N N . ARG A 1 84 ? 2.635 -8.613 11.040 1.00 94.50 84 ARG A N 1
ATOM 640 C CA . ARG A 1 84 ? 3.543 -7.555 11.514 1.00 94.50 84 ARG A CA 1
ATOM 641 C C . ARG A 1 84 ? 3.516 -6.319 10.615 1.00 94.50 84 ARG A C 1
ATOM 643 O O . ARG A 1 84 ? 3.462 -5.208 11.124 1.00 94.50 84 ARG A O 1
ATOM 650 N N . MET A 1 85 ? 3.561 -6.505 9.295 1.00 95.88 85 MET A N 1
ATOM 651 C CA . MET A 1 85 ? 3.505 -5.378 8.358 1.00 95.88 85 MET A CA 1
ATOM 652 C C . MET A 1 85 ? 2.171 -4.641 8.459 1.00 95.88 85 MET A C 1
ATOM 654 O O . MET A 1 85 ? 2.154 -3.417 8.464 1.00 95.88 85 MET A O 1
ATOM 658 N N . ALA A 1 86 ? 1.067 -5.381 8.564 1.00 95.94 86 ALA A N 1
ATOM 659 C CA . ALA A 1 86 ? -0.257 -4.786 8.652 1.00 95.94 86 ALA A CA 1
ATOM 660 C C . ALA A 1 86 ? -0.429 -3.975 9.950 1.00 95.94 86 ALA A C 1
ATOM 662 O O . ALA A 1 86 ? -0.897 -2.842 9.897 1.00 95.94 86 ALA A O 1
ATOM 663 N N . VAL A 1 87 ? 0.036 -4.501 11.090 1.00 94.81 87 VAL A N 1
ATOM 664 C CA . VAL A 1 87 ? 0.073 -3.760 12.364 1.00 94.81 87 VAL A CA 1
ATOM 665 C C . VAL A 1 87 ? 0.922 -2.497 12.237 1.00 94.81 87 VAL A C 1
ATOM 667 O O . VAL A 1 87 ? 0.449 -1.419 12.571 1.00 94.81 87 VAL A O 1
ATOM 670 N N . HIS A 1 88 ? 2.128 -2.600 11.675 1.00 95.50 88 HIS A N 1
ATOM 671 C CA . HIS A 1 88 ? 3.018 -1.449 11.518 1.00 95.50 88 HIS A CA 1
ATOM 672 C C . HIS A 1 88 ? 2.406 -0.325 10.665 1.00 95.50 88 HIS A C 1
ATOM 674 O O . HIS A 1 88 ? 2.572 0.855 10.978 1.00 95.50 88 HIS A O 1
ATOM 680 N N . VAL A 1 89 ? 1.672 -0.676 9.603 1.00 96.25 89 VAL A N 1
ATOM 681 C CA . VAL A 1 89 ? 0.931 0.296 8.785 1.00 96.25 89 VAL A CA 1
ATOM 682 C C . VAL A 1 89 ? -0.148 0.998 9.614 1.00 96.25 89 VAL A C 1
ATOM 684 O O . VAL A 1 89 ? -0.216 2.225 9.586 1.00 96.25 89 VAL A O 1
ATOM 687 N N . ILE A 1 90 ? -0.952 0.250 10.377 1.00 96.12 90 ILE A N 1
ATOM 688 C CA . ILE A 1 90 ? -2.014 0.822 11.221 1.00 96.12 90 ILE A CA 1
ATOM 689 C C . ILE A 1 90 ? -1.438 1.707 12.333 1.00 96.12 90 ILE A C 1
ATOM 691 O O . ILE A 1 90 ? -1.922 2.817 12.547 1.00 96.12 90 ILE A O 1
ATOM 695 N N . GLU A 1 91 ? -0.378 1.267 13.008 1.00 94.88 91 GLU A N 1
ATOM 696 C CA . GLU A 1 91 ? 0.317 2.066 14.023 1.00 94.88 91 GLU A CA 1
ATOM 697 C C . GLU A 1 91 ? 0.873 3.358 13.423 1.00 94.88 91 GLU A C 1
ATOM 699 O O . GLU A 1 91 ? 0.688 4.441 13.978 1.00 94.88 91 GLU A O 1
ATOM 704 N N . THR A 1 92 ? 1.495 3.270 12.244 1.00 95.62 92 THR A N 1
ATOM 705 C CA . THR A 1 92 ? 2.012 4.454 11.554 1.00 95.62 92 THR A CA 1
ATOM 706 C C . THR A 1 92 ? 0.881 5.411 11.185 1.00 95.62 92 THR A C 1
ATOM 708 O O . THR A 1 92 ? 1.024 6.615 11.383 1.00 95.62 92 THR A O 1
ATOM 711 N N . ALA A 1 93 ? -0.261 4.906 10.715 1.00 94.50 93 ALA A N 1
ATOM 712 C CA . ALA A 1 93 ? -1.421 5.733 10.395 1.00 94.50 93 ALA A CA 1
ATOM 713 C C . ALA A 1 93 ? -1.979 6.480 11.621 1.00 94.50 93 ALA A C 1
ATOM 715 O O . ALA A 1 93 ? -2.359 7.646 11.502 1.00 94.50 93 ALA A O 1
ATOM 716 N N . ARG A 1 94 ? -1.989 5.834 12.796 1.00 93.50 94 ARG A N 1
ATOM 717 C CA . ARG A 1 94 ? -2.560 6.381 14.039 1.00 93.50 94 ARG A CA 1
ATOM 718 C C . ARG A 1 94 ? -1.625 7.332 14.777 1.00 93.50 94 ARG A C 1
ATOM 720 O O . ARG A 1 94 ? -2.055 8.395 15.212 1.00 93.50 94 ARG A O 1
ATOM 727 N N . SER A 1 95 ? -0.362 6.950 14.943 1.00 94.19 95 SER A N 1
ATOM 728 C CA . SER A 1 95 ? 0.585 7.651 15.822 1.00 94.19 95 SER A CA 1
ATOM 729 C C . SER A 1 95 ? 1.885 8.060 15.135 1.00 94.19 95 SER A C 1
ATOM 731 O O . SER A 1 95 ? 2.766 8.630 15.778 1.00 94.19 95 SER A O 1
ATOM 733 N N . GLY A 1 96 ? 2.042 7.768 13.844 1.00 92.38 96 GLY A N 1
ATOM 734 C CA . GLY A 1 96 ? 3.222 8.159 13.086 1.00 92.38 96 GLY A CA 1
ATOM 735 C C . GLY A 1 96 ? 3.343 9.675 12.946 1.00 92.38 96 GLY A C 1
ATOM 736 O O . GLY A 1 96 ? 2.354 10.410 12.855 1.00 92.38 96 GLY A O 1
ATOM 737 N N . THR A 1 97 ? 4.585 10.156 12.866 1.00 95.94 97 THR A N 1
ATOM 738 C CA . THR A 1 97 ? 4.839 11.551 12.489 1.00 95.94 97 THR A CA 1
ATOM 739 C C . THR A 1 97 ? 4.251 11.833 11.106 1.00 95.94 97 THR A C 1
ATOM 741 O O . THR A 1 97 ? 4.032 10.920 10.308 1.00 95.94 97 THR A O 1
ATOM 744 N N . ARG A 1 98 ? 4.006 13.107 10.789 1.00 93.69 98 ARG A N 1
ATOM 745 C CA . ARG A 1 98 ? 3.492 13.503 9.469 1.00 93.69 98 ARG A CA 1
ATOM 746 C C . ARG A 1 98 ? 4.323 12.911 8.321 1.00 93.69 98 ARG A C 1
ATOM 748 O O . ARG A 1 98 ? 3.750 12.287 7.440 1.00 93.69 98 ARG A O 1
ATOM 755 N N . LEU A 1 99 ? 5.651 13.022 8.394 1.00 93.81 99 LEU A N 1
ATOM 756 C CA . LEU A 1 99 ? 6.559 12.492 7.370 1.00 93.81 99 LEU A CA 1
ATOM 757 C C . LEU A 1 99 ? 6.480 10.963 7.250 1.00 93.81 99 LEU A C 1
ATOM 759 O O . LEU A 1 99 ? 6.514 10.429 6.147 1.00 93.81 99 LEU A O 1
ATOM 763 N N . MET A 1 100 ? 6.341 10.244 8.370 1.00 94.31 100 MET A N 1
ATOM 764 C CA . MET A 1 100 ? 6.172 8.786 8.337 1.00 94.31 100 MET A CA 1
ATOM 765 C C . MET A 1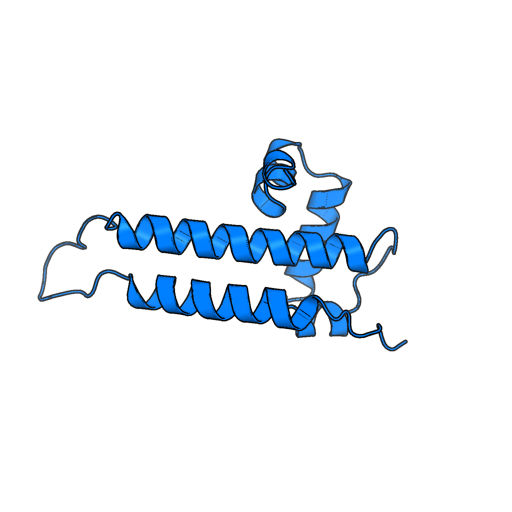 100 ? 4.837 8.385 7.710 1.00 94.31 100 MET A C 1
ATOM 767 O O . MET A 1 100 ? 4.796 7.442 6.922 1.00 94.31 100 MET A O 1
ATOM 771 N N . ARG A 1 101 ? 3.755 9.105 8.031 1.00 95.69 101 ARG A N 1
ATOM 772 C CA . ARG A 1 101 ? 2.439 8.871 7.427 1.00 95.69 101 ARG A CA 1
ATOM 773 C C . ARG A 1 101 ? 2.469 9.129 5.928 1.00 95.69 101 ARG A C 1
ATOM 775 O O . ARG A 1 101 ? 2.065 8.251 5.180 1.00 95.69 101 ARG A O 1
ATOM 782 N N . GLU A 1 102 ? 3.028 10.255 5.495 1.00 95.12 102 GLU A N 1
ATOM 783 C CA . GLU A 1 102 ? 3.189 10.582 4.071 1.00 95.12 102 GLU A CA 1
ATOM 784 C C . GLU A 1 102 ? 4.042 9.534 3.340 1.00 95.12 102 GLU A C 1
ATOM 786 O O . GLU A 1 102 ? 3.716 9.130 2.230 1.00 95.12 102 GLU A O 1
ATOM 791 N N . HIS A 1 103 ? 5.097 9.017 3.970 1.00 94.81 103 HIS A N 1
ATOM 792 C CA . HIS A 1 103 ? 5.918 7.969 3.366 1.00 94.81 103 HIS A CA 1
ATOM 793 C C . HIS A 1 103 ? 5.180 6.623 3.236 1.00 94.81 103 HIS A C 1
ATOM 795 O O . HIS A 1 103 ? 5.275 5.953 2.209 1.00 94.81 103 HIS A O 1
ATOM 801 N N . VAL A 1 104 ? 4.437 6.207 4.266 1.00 95.50 104 VAL A N 1
ATOM 802 C CA . VAL A 1 104 ? 3.785 4.884 4.310 1.00 95.50 104 VAL A CA 1
ATOM 803 C C . VAL A 1 104 ? 2.435 4.861 3.591 1.00 95.50 104 VAL A C 1
ATOM 805 O O . VAL A 1 104 ? 2.056 3.825 3.037 1.00 95.50 104 VAL A O 1
ATOM 808 N N . LEU A 1 105 ? 1.709 5.977 3.597 1.00 95.19 105 LEU A N 1
ATOM 809 C CA . LEU A 1 105 ? 0.353 6.108 3.056 1.00 95.19 105 LEU A CA 1
ATOM 810 C C . LEU A 1 105 ? 0.301 6.965 1.786 1.00 95.19 105 LEU A C 1
ATOM 812 O O . LEU A 1 105 ? -0.735 6.995 1.125 1.00 95.19 105 LEU A O 1
ATOM 816 N N . GLY A 1 106 ? 1.397 7.624 1.416 1.00 91.56 106 GLY A N 1
ATOM 817 C CA . GLY A 1 1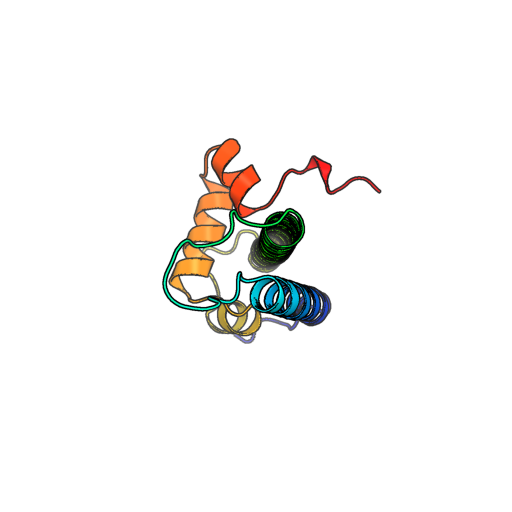06 ? 1.413 8.652 0.380 1.00 91.56 106 GLY A CA 1
ATOM 818 C C . GLY A 1 106 ? 0.919 10.000 0.903 1.00 91.56 106 GLY A C 1
ATOM 819 O O . GLY A 1 106 ? 0.337 10.104 1.982 1.00 91.56 106 GLY A O 1
ATOM 820 N N . SER A 1 107 ? 1.160 11.046 0.122 1.00 81.69 107 SER A N 1
ATOM 821 C CA . SER A 1 107 ? 0.663 12.394 0.394 1.00 81.69 107 SER A CA 1
ATOM 822 C C . SER A 1 107 ? -0.845 12.467 0.130 1.00 81.69 107 SER A C 1
ATOM 824 O O . SER A 1 107 ? -1.310 11.963 -0.894 1.00 81.69 107 SER A O 1
ATOM 826 N N . ASP A 1 108 ? -1.601 13.183 0.966 1.00 61.50 108 ASP A N 1
ATOM 827 C CA . ASP A 1 108 ? -3.025 13.473 0.705 1.00 61.50 108 ASP A CA 1
ATOM 828 C C . ASP A 1 108 ? -3.241 14.250 -0.613 1.00 61.50 108 ASP A C 1
ATOM 830 O O . ASP A 1 108 ? -4.326 14.229 -1.188 1.00 61.50 108 ASP A O 1
ATOM 834 N N . SER A 1 109 ? -2.187 14.880 -1.141 1.00 48.56 109 SER A N 1
ATOM 835 C CA . SER A 1 109 ? -2.164 15.621 -2.407 1.00 48.56 109 SER A CA 1
ATOM 836 C C . SER A 1 109 ? -2.468 14.774 -3.652 1.00 48.56 109 SER A C 1
ATOM 838 O O . SER A 1 109 ? -2.916 15.327 -4.654 1.00 48.56 109 SER A O 1
ATOM 840 N N . ASP A 1 110 ? -2.254 13.454 -3.593 1.00 47.19 110 ASP A N 1
ATOM 841 C CA . ASP A 1 110 ? -2.606 12.512 -4.673 1.00 47.19 110 ASP A CA 1
ATOM 842 C C . ASP A 1 110 ? -4.101 12.137 -4.673 1.00 47.19 110 ASP A C 1
ATOM 844 O O . ASP A 1 110 ? -4.560 11.387 -5.534 1.00 47.19 110 ASP A O 1
ATOM 848 N N . SER A 1 111 ? -4.873 12.676 -3.722 1.00 39.78 111 SER A N 1
ATOM 849 C CA . SER A 1 111 ? -6.338 12.667 -3.718 1.00 39.78 111 SER A CA 1
ATOM 850 C C . SER A 1 111 ? -6.873 13.988 -4.285 1.00 39.78 111 SER A C 1
ATOM 852 O O . SER A 1 111 ? -7.692 14.654 -3.658 1.00 39.78 111 SER A O 1
ATOM 854 N N . SER A 1 112 ? -6.377 14.414 -5.450 1.00 27.16 112 SER A N 1
ATOM 855 C CA . SER A 1 112 ? -7.048 15.454 -6.243 1.00 27.16 112 SER A CA 1
ATOM 856 C C . SER A 1 112 ? -8.006 14.789 -7.245 1.00 27.16 112 SER A C 1
ATOM 858 O O . SER A 1 112 ? -7.611 13.790 -7.849 1.00 27.16 112 SER A O 1
ATOM 860 N N . PRO A 1 113 ? -9.253 15.281 -7.378 1.00 37.59 113 PRO A N 1
ATOM 861 C CA . PRO A 1 113 ? -10.257 14.754 -8.308 1.00 37.59 113 PRO A CA 1
ATOM 862 C C . PRO A 1 113 ? -9.850 14.866 -9.783 1.00 37.59 113 PRO A C 1
ATOM 864 O O . PRO A 1 113 ? -9.062 15.779 -10.122 1.00 37.59 113 PRO A O 1
#

Radius of gyration: 16.48 Å; chains: 1; bounding box: 49×29×36 Å

Secondary structure (DSSP, 8-state):
-PPPPPTHHHHHHHHHHHHHHHHHHHSPP--SSS-PPPPPHHHHHHHHHHHHHHHHHHHHHHHHHTT-SS--HHHHHHTT--HHHHHHHHHHHHH--HHHHHHHH--GGG---

pLDDT: mean 85.53, std 15.84, range [27.16, 97.44]